Protein AF-A0A9E3Z8T9-F1 (afdb_monomer)

Structure (mmCIF, N/CA/C/O backbone):
data_AF-A0A9E3Z8T9-F1
#
_entry.id   AF-A0A9E3Z8T9-F1
#
loop_
_atom_site.group_PDB
_atom_site.id
_atom_site.type_symbol
_atom_site.label_atom_id
_atom_site.label_alt_id
_atom_site.label_comp_id
_atom_site.label_asym_id
_atom_site.label_entity_id
_atom_site.label_seq_id
_atom_site.pdbx_PDB_ins_code
_atom_site.Cartn_x
_atom_site.Cartn_y
_atom_site.Cartn_z
_atom_site.occupancy
_atom_site.B_iso_or_equiv
_atom_site.auth_seq_id
_atom_site.auth_comp_id
_atom_site.auth_asym_id
_atom_site.auth_atom_id
_atom_site.pdbx_PDB_model_num
ATOM 1 N N . MET A 1 1 ? -17.975 -16.955 0.569 1.00 38.09 1 MET A N 1
ATOM 2 C CA . MET A 1 1 ? -16.781 -16.312 -0.027 1.00 38.09 1 MET A CA 1
ATOM 3 C C . MET A 1 1 ? -16.129 -15.442 1.036 1.00 38.09 1 MET A C 1
ATOM 5 O O . MET A 1 1 ? -16.875 -14.752 1.724 1.00 38.09 1 MET A O 1
ATOM 9 N N . PRO A 1 2 ? -14.803 -15.484 1.245 1.00 47.88 2 PRO A N 1
ATOM 10 C CA . PRO A 1 2 ? -14.169 -14.598 2.216 1.00 47.88 2 PRO A CA 1
ATOM 11 C C . PRO A 1 2 ? -14.337 -13.147 1.751 1.00 47.88 2 PRO A C 1
ATOM 13 O O . PRO A 1 2 ? -13.976 -12.812 0.626 1.00 47.88 2 PRO A O 1
ATOM 16 N N . ALA A 1 3 ? -14.919 -12.299 2.601 1.00 58.81 3 ALA A N 1
ATOM 17 C CA . ALA A 1 3 ? -15.052 -10.876 2.317 1.00 58.81 3 ALA A CA 1
ATOM 18 C C . ALA A 1 3 ? -13.655 -10.280 2.075 1.00 58.81 3 ALA A C 1
ATOM 20 O O . ALA A 1 3 ? -12.763 -10.380 2.925 1.00 58.81 3 ALA A O 1
ATOM 21 N N . HIS A 1 4 ? -13.444 -9.705 0.890 1.00 75.69 4 HIS A N 1
ATOM 22 C CA . HIS A 1 4 ? -12.211 -8.995 0.580 1.00 75.69 4 HIS A CA 1
ATOM 23 C C . HIS A 1 4 ? -12.097 -7.771 1.495 1.00 75.69 4 HIS A C 1
ATOM 25 O O . HIS A 1 4 ? -13.005 -6.946 1.554 1.00 75.69 4 HIS A O 1
ATOM 31 N N . VAL A 1 5 ? -10.978 -7.660 2.214 1.00 85.44 5 VAL A N 1
ATOM 32 C CA . VAL A 1 5 ? -10.728 -6.522 3.108 1.00 85.44 5 VAL A CA 1
ATOM 33 C C . VAL A 1 5 ? -10.466 -5.272 2.277 1.00 85.44 5 VAL A C 1
ATOM 35 O O . VAL A 1 5 ? -9.553 -5.254 1.448 1.00 85.44 5 VAL A O 1
ATOM 38 N N . ASN A 1 6 ? -11.234 -4.214 2.526 1.00 86.44 6 ASN A N 1
ATOM 39 C CA . ASN A 1 6 ? -11.113 -2.955 1.803 1.00 86.44 6 ASN A CA 1
ATOM 40 C C . ASN A 1 6 ? -10.095 -2.021 2.475 1.00 86.44 6 ASN A C 1
ATOM 42 O O . ASN A 1 6 ? -10.438 -1.113 3.233 1.00 86.44 6 ASN A O 1
ATOM 46 N N . TRP A 1 7 ? -8.814 -2.235 2.176 1.00 87.38 7 TRP A N 1
ATOM 47 C CA . TRP A 1 7 ? -7.717 -1.437 2.735 1.00 87.38 7 TRP A CA 1
ATOM 48 C C . TRP A 1 7 ? -7.764 0.046 2.346 1.00 87.38 7 TRP A C 1
ATOM 50 O O . TRP A 1 7 ? -7.265 0.883 3.093 1.00 87.38 7 TRP A O 1
ATOM 60 N N . HIS A 1 8 ? -8.408 0.384 1.225 1.00 85.12 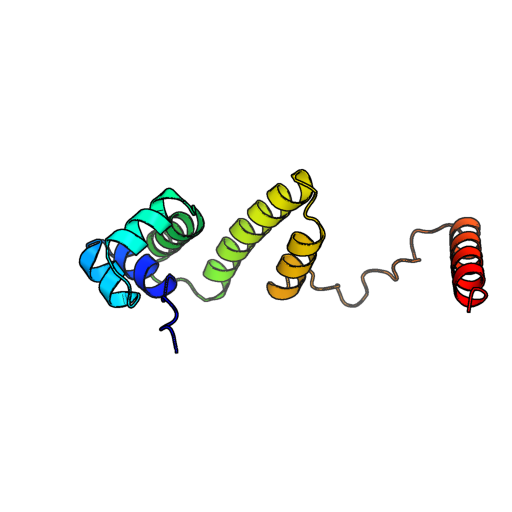8 HIS A N 1
ATOM 61 C CA . HIS A 1 8 ? -8.622 1.771 0.813 1.00 85.12 8 HIS A CA 1
ATOM 62 C C . HIS A 1 8 ? -9.514 2.528 1.799 1.00 85.12 8 HIS A C 1
ATOM 64 O O . HIS A 1 8 ? -9.187 3.650 2.179 1.00 85.12 8 HIS A O 1
ATOM 70 N N . GLN A 1 9 ? -10.607 1.903 2.236 1.00 85.56 9 GLN A N 1
ATOM 71 C CA . GLN A 1 9 ? -11.529 2.495 3.206 1.00 85.56 9 GLN A CA 1
ATOM 72 C C . GLN A 1 9 ? -10.888 2.630 4.592 1.00 85.56 9 GLN A C 1
ATOM 74 O O . GLN A 1 9 ? -11.031 3.672 5.229 1.00 85.56 9 GLN A O 1
ATOM 79 N N . ALA A 1 10 ? -10.095 1.640 5.026 1.00 90.44 10 ALA A N 1
ATOM 80 C CA . ALA A 1 10 ? -9.290 1.778 6.245 1.00 90.44 10 ALA A CA 1
ATOM 81 C C . ALA A 1 10 ? -8.317 2.962 6.157 1.00 90.44 10 ALA A C 1
ATOM 83 O O . ALA A 1 10 ? -8.251 3.767 7.083 1.00 90.44 10 ALA A O 1
ATOM 84 N N . ALA A 1 11 ? -7.569 3.079 5.055 1.00 89.12 11 ALA A N 1
ATOM 85 C CA . ALA A 1 11 ? -6.587 4.144 4.878 1.00 89.12 11 ALA A CA 1
ATOM 86 C C . ALA A 1 11 ? -7.234 5.536 4.879 1.00 89.12 11 ALA A C 1
ATOM 88 O O . ALA A 1 11 ? -6.746 6.440 5.553 1.00 89.12 11 ALA A O 1
ATOM 89 N N . LEU A 1 12 ? -8.359 5.690 4.176 1.00 86.25 12 LEU A N 1
ATOM 90 C CA . LEU A 1 12 ? -9.119 6.937 4.146 1.00 86.25 12 LEU A CA 1
ATOM 91 C C . LEU A 1 12 ? -9.608 7.321 5.548 1.00 86.25 12 LEU A C 1
ATOM 93 O O . LEU A 1 12 ? -9.425 8.458 5.978 1.00 86.25 12 LEU A O 1
ATOM 97 N N . LYS A 1 13 ? -10.176 6.362 6.288 1.00 90.12 13 LYS A N 1
ATOM 98 C CA . LYS A 1 13 ? -10.695 6.616 7.635 1.00 90.12 13 LYS A CA 1
ATOM 99 C C . LYS A 1 13 ? -9.585 7.004 8.615 1.00 90.12 13 LYS A C 1
ATOM 101 O O . LYS A 1 13 ? -9.770 7.928 9.399 1.00 90.12 13 LYS A O 1
ATOM 106 N N . LEU A 1 14 ? -8.420 6.358 8.532 1.00 91.25 14 LEU A N 1
ATOM 107 C CA . LEU A 1 14 ? -7.236 6.708 9.328 1.00 91.25 14 LEU A CA 1
ATOM 108 C C . LEU A 1 14 ? -6.660 8.085 8.957 1.00 91.25 14 LEU A C 1
ATOM 110 O O . LEU A 1 14 ? -6.192 8.819 9.829 1.00 91.25 14 LEU A O 1
ATOM 114 N N . ALA A 1 15 ? -6.688 8.450 7.675 1.00 88.12 15 ALA A N 1
ATOM 115 C CA . ALA A 1 15 ? -6.221 9.752 7.210 1.00 88.12 15 ALA A CA 1
ATOM 116 C C . ALA A 1 15 ? -7.110 10.899 7.705 1.00 88.12 15 ALA A C 1
ATOM 118 O O . ALA A 1 15 ? -6.595 11.944 8.087 1.00 88.12 15 ALA A O 1
ATOM 119 N N . GLN A 1 16 ? -8.420 10.659 7.799 1.00 87.12 16 GLN A N 1
ATOM 120 C CA . GLN A 1 16 ? -9.406 11.573 8.387 1.00 87.12 16 GLN A CA 1
ATOM 121 C C . GLN A 1 16 ? -9.316 11.681 9.924 1.00 87.12 16 GLN A C 1
ATOM 123 O O . GLN A 1 16 ? -10.154 12.334 10.538 1.00 87.12 16 GLN A O 1
ATOM 128 N N . GLY A 1 17 ? -8.340 11.023 10.563 1.00 90.50 17 GLY A N 1
ATOM 129 C CA . GLY A 1 17 ? -8.187 11.008 12.021 1.00 90.50 17 GLY A CA 1
ATOM 130 C C . GLY A 1 17 ? -9.092 10.005 12.744 1.00 90.50 17 GLY A C 1
ATOM 131 O O . GLY A 1 17 ? -9.177 10.039 13.968 1.00 90.50 17 GLY A O 1
ATOM 132 N N . GLY A 1 18 ? -9.756 9.103 12.014 1.00 90.44 18 GLY A N 1
ATOM 133 C CA . GLY A 1 18 ? -10.592 8.056 12.593 1.00 90.44 18 GLY A CA 1
ATOM 134 C C . GLY A 1 18 ? -9.794 7.036 13.406 1.00 90.44 18 GLY A C 1
ATOM 135 O O . GLY A 1 18 ? -8.613 6.774 13.156 1.00 90.44 18 GLY A O 1
ATOM 136 N N . SER A 1 19 ? -10.458 6.422 14.382 1.00 94.88 19 SER A N 1
ATOM 137 C CA . SER A 1 19 ? -9.837 5.428 15.255 1.00 94.88 19 SER A CA 1
ATOM 138 C C . SER A 1 19 ? -9.543 4.111 14.512 1.00 94.88 19 SER A C 1
ATOM 140 O O . SER A 1 19 ? -10.205 3.778 13.522 1.00 94.88 19 SER A O 1
ATOM 142 N N . PRO A 1 20 ? -8.608 3.275 15.008 1.00 92.75 20 PRO A N 1
ATOM 143 C CA . PRO A 1 20 ? -8.359 1.950 14.436 1.00 92.75 20 PRO A CA 1
ATOM 144 C C . PRO A 1 20 ? -9.599 1.043 14.395 1.00 92.75 20 PRO A C 1
ATOM 146 O O . PRO A 1 20 ? -9.684 0.171 13.533 1.00 92.75 20 PRO A O 1
ATOM 149 N N . ALA A 1 21 ? -10.558 1.236 15.308 1.00 93.69 21 ALA A N 1
ATOM 150 C CA . ALA A 1 21 ? -11.818 0.495 15.321 1.00 93.69 21 ALA A CA 1
ATOM 151 C C . ALA A 1 21 ? -12.720 0.895 14.146 1.00 93.69 21 ALA A C 1
ATOM 153 O O . ALA A 1 21 ? -13.223 0.031 13.430 1.00 93.69 21 ALA A O 1
ATOM 154 N N . GLU A 1 22 ? -12.855 2.196 13.894 1.00 91.00 22 GLU A N 1
ATOM 155 C CA . GLU A 1 22 ? -13.634 2.715 12.768 1.00 91.00 22 GLU A CA 1
ATOM 156 C C . GLU A 1 22 ? -13.008 2.341 11.424 1.00 91.00 22 GLU A C 1
ATOM 158 O O . GLU A 1 22 ? -13.712 1.959 10.493 1.00 91.00 22 GLU A O 1
ATOM 163 N N . ALA A 1 23 ? -11.679 2.403 11.324 1.00 92.31 23 ALA A N 1
ATOM 164 C CA . ALA A 1 23 ? -10.959 2.005 10.122 1.00 92.31 23 ALA A CA 1
ATOM 165 C C . ALA A 1 23 ? -11.094 0.502 9.833 1.00 92.31 23 ALA A C 1
ATOM 167 O O . ALA A 1 23 ? -11.265 0.104 8.680 1.00 92.31 23 ALA A O 1
ATOM 168 N N . ALA A 1 24 ? -11.051 -0.339 10.871 1.00 91.94 24 ALA A N 1
ATOM 169 C CA . ALA A 1 24 ? -11.251 -1.778 10.733 1.00 91.94 24 ALA A CA 1
ATOM 170 C C . ALA A 1 24 ? -12.688 -2.104 10.293 1.00 91.94 24 ALA A C 1
ATOM 172 O O . ALA A 1 24 ? -12.879 -2.896 9.368 1.00 91.94 24 ALA A O 1
ATOM 173 N N . ALA A 1 25 ? -13.683 -1.428 10.879 1.00 91.75 25 ALA A N 1
ATOM 174 C CA . ALA A 1 25 ? -15.081 -1.547 10.476 1.00 91.75 25 ALA A CA 1
ATOM 175 C C . ALA A 1 25 ? -15.294 -1.124 9.012 1.00 91.75 25 ALA A C 1
ATOM 177 O O . ALA A 1 25 ? -15.884 -1.877 8.240 1.00 91.75 25 ALA A O 1
ATOM 178 N N . ALA A 1 26 ? -14.737 0.019 8.597 1.00 88.38 26 ALA A N 1
ATOM 179 C CA . ALA A 1 26 ? -14.828 0.512 7.220 1.00 88.38 26 ALA A CA 1
ATOM 180 C C . ALA A 1 26 ? -14.176 -0.438 6.195 1.00 88.38 26 ALA A C 1
ATOM 182 O O . ALA A 1 26 ? -14.620 -0.536 5.052 1.00 88.38 26 ALA A O 1
ATOM 183 N N . ALA A 1 27 ? -13.133 -1.165 6.603 1.00 89.88 27 ALA A N 1
ATOM 184 C CA . ALA A 1 27 ? -12.468 -2.159 5.767 1.00 89.88 27 ALA A CA 1
ATOM 185 C C . ALA A 1 27 ? -13.108 -3.556 5.808 1.00 89.88 27 ALA A C 1
ATOM 187 O O . ALA A 1 27 ? -12.671 -4.432 5.058 1.00 89.88 27 ALA A O 1
ATOM 188 N N . GLY A 1 28 ? -14.098 -3.789 6.676 1.00 90.56 28 GLY A N 1
ATOM 189 C CA . GLY A 1 28 ? -14.686 -5.111 6.889 1.00 90.56 28 GLY A CA 1
ATOM 190 C C . GLY A 1 28 ? -13.704 -6.109 7.515 1.00 90.56 28 GLY A C 1
ATOM 191 O O . GLY A 1 28 ? -13.684 -7.282 7.141 1.00 90.56 28 GLY A O 1
ATOM 192 N N . CYS A 1 29 ? -12.835 -5.657 8.426 1.00 92.12 29 CYS A N 1
ATOM 193 C CA . CYS A 1 29 ? -11.857 -6.510 9.102 1.00 92.12 29 CYS A CA 1
ATOM 194 C C . CYS A 1 29 ? -11.792 -6.271 10.618 1.00 92.12 29 CYS A C 1
ATOM 196 O O . CYS A 1 29 ? -12.424 -5.372 11.162 1.00 92.12 29 CYS A O 1
ATOM 198 N N . THR A 1 30 ? -11.028 -7.109 11.324 1.00 93.69 30 THR A N 1
ATOM 199 C CA . THR A 1 30 ? -10.785 -6.940 12.762 1.00 93.69 30 THR A CA 1
ATOM 200 C C . THR A 1 30 ? -9.636 -5.964 13.016 1.00 93.69 30 THR A C 1
ATOM 202 O O . THR A 1 30 ? -8.680 -5.888 12.239 1.00 93.69 30 THR A O 1
ATOM 205 N N . VAL A 1 31 ? -9.668 -5.272 14.159 1.00 92.38 31 VAL A N 1
ATOM 206 C CA . VAL A 1 31 ? -8.605 -4.333 14.569 1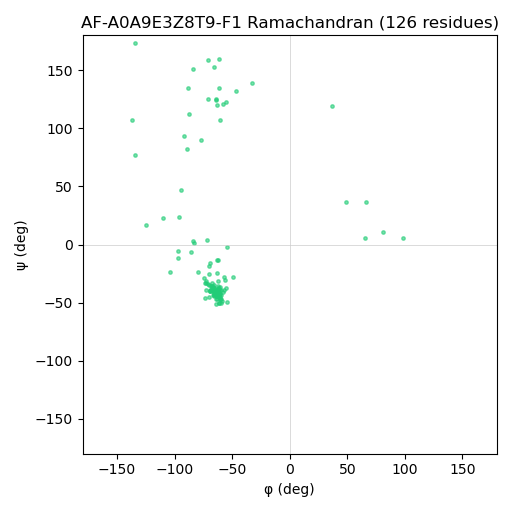.00 92.38 31 VAL A CA 1
ATOM 207 C C . VAL A 1 31 ? -7.236 -5.015 14.633 1.00 92.38 31 VAL A C 1
ATOM 209 O O . VAL A 1 31 ? -6.238 -4.446 14.198 1.00 92.38 31 VAL A O 1
ATOM 212 N N . GLY A 1 32 ? -7.175 -6.261 15.115 1.00 92.62 32 GLY A N 1
ATOM 213 C CA . GLY A 1 32 ? -5.930 -7.033 15.143 1.00 92.62 32 GLY A CA 1
ATOM 214 C C . GLY A 1 32 ? -5.349 -7.273 13.745 1.00 92.62 32 GLY A C 1
ATOM 215 O O . GLY A 1 32 ? -4.139 -7.152 13.550 1.00 92.62 32 GLY A O 1
ATOM 216 N N . ARG A 1 33 ? -6.203 -7.542 12.747 1.00 90.06 33 ARG A N 1
ATOM 217 C CA . ARG A 1 33 ? -5.782 -7.715 11.349 1.00 90.06 33 ARG A CA 1
ATOM 218 C C . ARG A 1 33 ? -5.304 -6.398 10.736 1.00 90.06 33 ARG A C 1
ATOM 220 O O . ARG A 1 33 ? -4.304 -6.407 10.024 1.00 90.06 33 ARG A O 1
ATOM 227 N N . LEU A 1 34 ? -5.969 -5.283 11.050 1.00 90.81 34 LEU A N 1
ATOM 228 C CA . LEU A 1 34 ? -5.537 -3.941 10.648 1.00 90.81 34 LEU A CA 1
ATOM 229 C C . LEU A 1 34 ? -4.157 -3.597 11.227 1.00 90.81 34 LEU A C 1
ATOM 231 O O . LEU A 1 34 ? -3.260 -3.230 10.474 1.00 90.81 34 LEU A O 1
ATOM 235 N N . ARG A 1 35 ? -3.955 -3.784 12.537 1.00 90.06 35 ARG A N 1
ATOM 236 C CA . ARG A 1 35 ? -2.667 -3.516 13.202 1.00 90.06 35 ARG A CA 1
ATOM 237 C C . ARG A 1 35 ? -1.540 -4.383 12.653 1.00 90.06 35 ARG A C 1
ATOM 239 O O . ARG A 1 35 ? -0.445 -3.890 12.411 1.00 90.06 35 ARG A O 1
ATOM 246 N N . ARG A 1 36 ? -1.816 -5.666 12.400 1.00 88.94 36 ARG A N 1
ATOM 247 C CA . ARG A 1 36 ? -0.845 -6.559 11.758 1.00 88.94 36 ARG A CA 1
ATOM 248 C C . ARG A 1 36 ? -0.479 -6.062 10.358 1.00 88.94 36 ARG A C 1
ATOM 250 O O . ARG A 1 36 ? 0.700 -6.032 10.030 1.00 88.94 36 ARG A O 1
ATOM 257 N N . LYS A 1 37 ? -1.463 -5.620 9.563 1.00 87.31 37 LYS A N 1
ATOM 258 C CA . LYS A 1 37 ? -1.218 -5.030 8.238 1.00 87.31 37 LYS A CA 1
ATOM 259 C C . LYS A 1 37 ? -0.360 -3.764 8.333 1.00 87.31 37 LYS A C 1
ATOM 261 O O . LYS A 1 37 ? 0.574 -3.642 7.557 1.00 87.31 37 LYS A O 1
ATOM 266 N N . GLN A 1 38 ? -0.623 -2.882 9.300 1.00 85.56 38 GLN A N 1
ATOM 267 C CA . GLN A 1 38 ? 0.194 -1.684 9.541 1.00 85.56 38 GLN A CA 1
ATOM 268 C C . GLN A 1 38 ? 1.644 -2.017 9.918 1.00 85.56 38 GLN A C 1
ATOM 270 O O . GLN A 1 38 ? 2.553 -1.326 9.478 1.00 85.56 38 GLN A O 1
ATOM 275 N N . GLY A 1 39 ? 1.865 -3.064 10.719 1.00 81.56 39 GLY A N 1
ATOM 276 C CA . GLY A 1 39 ? 3.209 -3.457 11.155 1.00 81.56 39 GLY A CA 1
ATOM 277 C C . GLY A 1 39 ? 4.013 -4.262 10.128 1.00 81.56 39 GLY A C 1
ATOM 278 O O . GLY A 1 39 ? 5.234 -4.275 10.202 1.00 81.56 39 GLY A O 1
ATOM 279 N N . GLN A 1 40 ? 3.351 -4.949 9.192 1.00 79.62 40 GLN A N 1
ATOM 280 C CA . GLN A 1 40 ? 4.009 -5.833 8.218 1.00 79.62 40 GLN A CA 1
ATOM 281 C C . GLN A 1 40 ? 4.122 -5.233 6.816 1.00 79.62 40 GLN A C 1
ATOM 283 O O . GLN A 1 40 ? 4.964 -5.672 6.039 1.00 79.62 40 GLN A O 1
ATOM 288 N N . ASP A 1 41 ? 3.260 -4.277 6.468 1.00 72.75 41 ASP A N 1
ATOM 289 C CA . ASP A 1 41 ? 3.147 -3.770 5.108 1.00 72.75 41 ASP A CA 1
ATOM 290 C C . ASP A 1 41 ? 3.024 -2.240 5.093 1.00 72.75 41 ASP A C 1
ATOM 292 O O . ASP A 1 41 ? 1.977 -1.664 5.409 1.00 72.75 41 ASP A O 1
ATOM 296 N N . GLY A 1 42 ? 4.111 -1.582 4.678 1.00 77.06 42 GLY A N 1
ATOM 297 C CA . GLY A 1 42 ? 4.195 -0.126 4.561 1.00 77.06 42 GLY A CA 1
ATOM 298 C C . GLY A 1 42 ? 3.213 0.476 3.551 1.00 77.06 42 GLY A C 1
ATOM 299 O O . GLY A 1 42 ? 2.971 1.680 3.589 1.00 77.06 42 GLY A O 1
ATOM 300 N N . VAL A 1 43 ? 2.584 -0.338 2.694 1.00 78.69 43 VAL A N 1
ATOM 301 C CA . VAL A 1 43 ? 1.593 0.122 1.708 1.00 78.69 43 VAL A CA 1
ATOM 302 C C . VAL A 1 43 ? 0.402 0.804 2.379 1.00 78.69 43 VAL A C 1
ATOM 304 O O . VAL A 1 43 ? -0.086 1.818 1.883 1.00 78.69 43 VAL A O 1
ATOM 307 N N . LEU A 1 44 ? -0.069 0.291 3.523 1.00 84.25 44 LEU A N 1
ATOM 308 C CA . LEU A 1 44 ? -1.200 0.904 4.223 1.00 84.25 44 LEU A CA 1
ATOM 309 C C . LEU A 1 44 ? -0.818 2.268 4.817 1.00 84.25 44 LEU A C 1
ATOM 311 O O . LEU A 1 44 ? -1.610 3.202 4.736 1.00 84.25 44 LEU A O 1
ATOM 315 N N . ALA A 1 45 ? 0.389 2.398 5.372 1.00 84.44 45 ALA A N 1
ATOM 316 C CA . ALA A 1 45 ? 0.892 3.668 5.896 1.00 84.44 45 ALA A CA 1
ATOM 317 C C . ALA A 1 45 ? 1.088 4.702 4.776 1.00 84.44 45 ALA A C 1
ATOM 319 O O . ALA A 1 45 ? 0.643 5.839 4.909 1.00 84.44 45 ALA A O 1
ATOM 320 N N . ALA A 1 46 ? 1.656 4.282 3.642 1.00 80.75 46 ALA A N 1
ATOM 321 C CA . ALA A 1 46 ? 1.817 5.137 2.472 1.00 80.75 46 ALA A CA 1
ATOM 322 C C . ALA A 1 46 ? 0.461 5.624 1.934 1.00 80.75 46 ALA A C 1
ATOM 324 O O . ALA A 1 46 ? 0.295 6.809 1.659 1.00 80.75 46 ALA A O 1
ATOM 325 N N . LEU A 1 47 ? -0.544 4.743 1.860 1.00 82.69 47 LEU A N 1
ATOM 326 C CA . LEU A 1 47 ? -1.909 5.114 1.471 1.00 82.69 47 LEU A CA 1
ATOM 327 C C . LEU A 1 47 ? -2.548 6.126 2.430 1.00 82.69 47 LEU A C 1
ATOM 329 O O . LEU A 1 47 ? -3.225 7.042 1.970 1.00 82.69 47 LEU A O 1
ATOM 333 N N . VAL A 1 48 ? -2.360 5.970 3.744 1.00 86.81 48 VAL A N 1
ATOM 334 C CA . VAL A 1 48 ? -2.856 6.937 4.740 1.00 86.81 48 VAL A CA 1
ATOM 335 C C . VAL A 1 48 ? -2.230 8.307 4.507 1.00 86.81 48 VAL A C 1
ATOM 337 O O . VAL A 1 48 ? -2.946 9.305 4.483 1.00 86.81 48 VAL A O 1
ATOM 340 N N . GLU A 1 49 ? -0.919 8.354 4.283 1.00 83.19 49 GLU A N 1
ATOM 341 C CA . GLU A 1 49 ? -0.212 9.610 4.047 1.00 83.19 49 GLU A CA 1
ATOM 342 C C . GLU A 1 49 ? -0.669 10.293 2.750 1.00 83.19 49 GLU A C 1
ATOM 344 O O . GLU A 1 49 ? -0.912 11.498 2.742 1.00 83.19 49 GLU A O 1
ATOM 349 N N . CYS A 1 50 ? -0.938 9.521 1.688 1.00 77.44 50 CYS A N 1
ATOM 350 C CA . CYS A 1 50 ? -1.538 10.049 0.454 1.00 77.44 50 CYS A CA 1
ATOM 351 C C . CYS A 1 50 ? -2.843 10.803 0.727 1.00 77.44 50 CYS A C 1
ATOM 353 O O . CYS A 1 50 ? -3.040 11.918 0.247 1.00 77.44 50 CYS A O 1
ATOM 355 N N . TYR A 1 51 ? -3.748 10.183 1.490 1.00 81.69 51 TYR A N 1
ATOM 356 C CA . TYR A 1 51 ? -5.049 10.776 1.794 1.00 81.69 51 TYR A CA 1
ATOM 357 C C . TYR A 1 51 ? -4.948 11.972 2.744 1.00 81.69 51 TYR A C 1
ATOM 359 O O . TYR A 1 51 ? -5.828 12.827 2.713 1.00 81.69 51 TYR A O 1
ATOM 367 N N . ARG A 1 52 ? -3.900 12.055 3.574 1.00 80.81 52 ARG A N 1
ATOM 368 C CA . ARG A 1 52 ? -3.659 13.211 4.451 1.00 80.81 52 ARG A CA 1
ATOM 369 C C . ARG A 1 52 ? -3.163 14.426 3.688 1.00 80.81 52 ARG A C 1
ATOM 371 O O . ARG A 1 52 ? -3.664 15.522 3.912 1.00 80.81 52 ARG A O 1
ATOM 378 N N . VAL A 1 53 ? -2.195 14.232 2.796 1.00 73.38 53 VAL A N 1
ATOM 379 C CA . VAL A 1 53 ? -1.597 15.329 2.022 1.00 73.38 53 VAL A CA 1
ATOM 380 C C . VAL A 1 53 ? -2.569 15.834 0.954 1.00 73.38 53 VAL A C 1
ATOM 382 O O . VAL A 1 53 ? -2.577 17.021 0.634 1.00 73.38 53 VAL A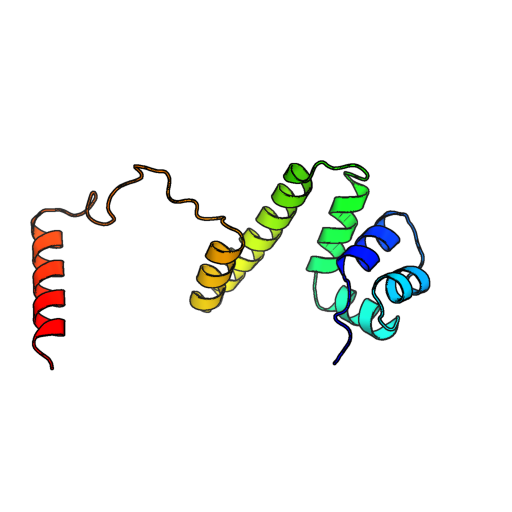 O 1
ATOM 385 N N . GLN A 1 54 ? -3.422 14.958 0.414 1.00 64.75 54 GLN A N 1
ATOM 386 C CA . GLN A 1 54 ? -4.399 15.324 -0.610 1.00 64.75 54 GLN A CA 1
ATOM 387 C C . GLN A 1 54 ? -5.788 14.737 -0.313 1.00 64.75 54 GLN A C 1
ATOM 389 O O . GLN A 1 54 ? -6.221 13.782 -0.966 1.00 64.75 54 GLN A O 1
ATOM 394 N N . PRO A 1 55 ? -6.538 15.339 0.629 1.00 57.47 55 PRO A N 1
ATOM 395 C CA . PRO A 1 55 ? -7.862 14.860 1.033 1.00 57.47 55 PRO A CA 1
ATOM 396 C C . PRO A 1 55 ? -8.917 14.907 -0.090 1.00 57.47 55 PRO A C 1
ATOM 398 O O . PRO A 1 55 ? -9.964 14.276 0.038 1.00 57.47 55 PRO A O 1
ATOM 401 N N . ALA A 1 56 ? -8.637 15.605 -1.200 1.00 57.06 56 ALA A N 1
ATOM 402 C CA . ALA A 1 56 ? -9.531 15.767 -2.352 1.00 57.06 56 ALA A CA 1
ATOM 403 C C . ALA A 1 56 ? -8.915 15.344 -3.706 1.00 57.06 56 ALA A C 1
ATOM 405 O O . ALA A 1 56 ? -9.413 15.745 -4.756 1.00 57.06 56 ALA A O 1
ATOM 406 N N . ALA A 1 57 ? -7.815 14.583 -3.726 1.00 47.50 57 ALA A N 1
ATOM 407 C CA . ALA A 1 57 ? -7.053 14.394 -4.961 1.00 47.50 57 ALA A CA 1
ATOM 408 C C . ALA A 1 57 ? -7.828 13.682 -6.083 1.00 47.50 57 ALA A C 1
ATOM 410 O O . ALA A 1 57 ? -8.195 12.508 -5.976 1.00 47.50 57 ALA A O 1
ATOM 411 N N . ASN A 1 58 ? -7.959 14.409 -7.199 1.00 58.38 58 ASN A N 1
ATOM 412 C CA . ASN A 1 58 ? -8.144 13.903 -8.555 1.00 58.38 58 ASN A CA 1
ATOM 413 C C . ASN A 1 58 ? -7.414 12.566 -8.746 1.00 58.38 58 ASN A C 1
ATOM 415 O O . ASN A 1 58 ? -6.274 12.402 -8.302 1.00 58.38 58 ASN A O 1
ATOM 419 N N . GLY A 1 59 ? -8.051 11.623 -9.446 1.00 59.50 59 GLY A N 1
ATOM 420 C CA . GLY A 1 59 ? -7.532 10.264 -9.638 1.00 59.50 59 GLY A CA 1
ATOM 421 C C . GLY A 1 59 ? -6.069 10.196 -10.102 1.00 59.50 59 GLY A C 1
ATOM 422 O O . GLY A 1 59 ? -5.371 9.252 -9.743 1.00 59.50 59 GLY A O 1
ATOM 423 N N . GLU A 1 60 ? -5.571 11.210 -10.815 1.00 60.94 60 GLU A N 1
ATOM 424 C CA . GLU A 1 60 ? -4.170 11.312 -11.241 1.00 60.94 60 GLU A CA 1
ATOM 425 C C . GLU A 1 60 ? -3.157 11.435 -10.101 1.00 60.94 60 GLU A C 1
ATOM 427 O O . GLU A 1 60 ? -2.132 10.758 -10.133 1.00 60.94 60 GLU A O 1
ATOM 432 N N . ALA A 1 61 ? -3.422 12.241 -9.075 1.00 57.62 61 ALA A N 1
ATOM 433 C CA . ALA A 1 61 ? -2.450 12.433 -8.002 1.00 57.62 61 ALA A CA 1
ATOM 434 C C . ALA A 1 61 ? -2.382 11.197 -7.084 1.00 57.62 61 ALA A C 1
ATOM 436 O O . ALA A 1 61 ? -1.306 10.765 -6.672 1.00 57.62 61 ALA A O 1
ATOM 437 N N . LYS A 1 62 ? -3.521 10.515 -6.904 1.00 63.41 62 LYS A N 1
ATOM 438 C CA . LYS A 1 62 ? -3.581 9.178 -6.295 1.00 63.41 62 LYS A CA 1
ATOM 439 C C . LYS A 1 62 ? -2.801 8.139 -7.110 1.00 63.41 62 LYS A C 1
ATOM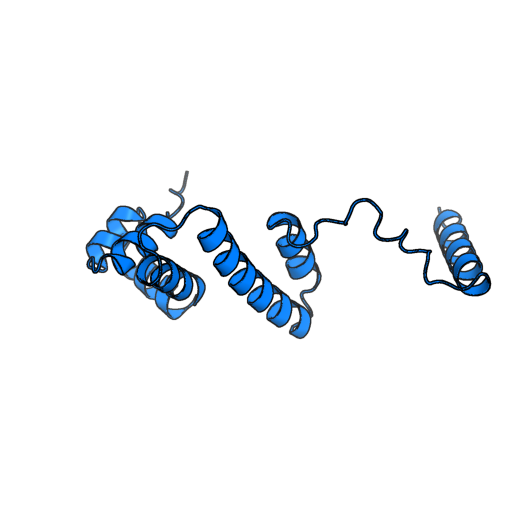 441 O O . LYS A 1 62 ? -2.104 7.303 -6.537 1.00 63.41 62 LYS A O 1
ATOM 446 N N . LEU A 1 63 ? -2.908 8.183 -8.440 1.00 65.38 63 LEU A N 1
ATOM 447 C CA . LEU A 1 63 ? -2.143 7.308 -9.329 1.00 65.38 63 LEU A CA 1
ATOM 448 C C . LEU A 1 63 ? -0.639 7.595 -9.263 1.00 65.38 63 LEU A C 1
ATOM 450 O O . LEU A 1 63 ? 0.137 6.647 -9.290 1.00 65.38 63 LEU A O 1
ATOM 454 N N . ALA A 1 64 ? -0.220 8.856 -9.137 1.00 64.75 64 ALA A N 1
ATOM 455 C CA . ALA A 1 64 ? 1.191 9.219 -9.014 1.00 64.75 64 ALA A CA 1
ATOM 456 C C . ALA A 1 64 ? 1.844 8.581 -7.777 1.00 64.75 64 ALA A C 1
ATOM 458 O O . ALA A 1 64 ? 2.919 7.993 -7.890 1.00 64.75 64 ALA A O 1
ATOM 459 N N . VAL A 1 65 ? 1.173 8.596 -6.620 1.00 65.56 65 VAL A N 1
ATOM 460 C CA . VAL A 1 65 ? 1.744 7.965 -5.420 1.00 65.56 65 VAL A CA 1
ATOM 461 C C . VAL A 1 65 ? 1.710 6.438 -5.495 1.00 65.56 65 VAL A C 1
ATOM 463 O O . VAL A 1 65 ? 2.683 5.781 -5.130 1.00 65.56 65 VAL A O 1
ATOM 466 N N . LEU A 1 66 ? 0.636 5.850 -6.035 1.00 68.56 66 LEU A N 1
ATOM 467 C CA . LEU A 1 66 ? 0.584 4.404 -6.279 1.00 68.56 66 LEU A CA 1
ATOM 468 C C . LEU A 1 66 ? 1.684 3.942 -7.241 1.00 68.56 66 LEU A C 1
ATOM 470 O O . LEU A 1 66 ? 2.242 2.865 -7.043 1.00 68.56 66 LEU A O 1
ATOM 474 N N . ARG A 1 67 ? 2.021 4.755 -8.250 1.00 68.69 67 ARG A N 1
ATOM 475 C CA . ARG A 1 67 ? 3.157 4.504 -9.143 1.00 68.69 67 ARG A CA 1
ATOM 476 C C . ARG A 1 67 ? 4.481 4.530 -8.391 1.00 68.69 67 ARG A C 1
ATOM 478 O O . ARG A 1 67 ? 5.255 3.607 -8.588 1.00 68.69 67 ARG A O 1
ATOM 485 N N . GLY A 1 68 ? 4.706 5.502 -7.504 1.00 69.44 68 GLY A N 1
ATOM 486 C CA . GLY A 1 68 ? 5.910 5.545 -6.664 1.00 69.44 68 GLY A CA 1
ATOM 487 C C . GLY A 1 68 ? 6.050 4.305 -5.774 1.00 69.44 68 GLY A C 1
ATOM 488 O O . GLY A 1 68 ? 7.085 3.650 -5.776 1.00 69.44 68 GLY A O 1
ATOM 489 N N . ILE A 1 69 ? 4.969 3.897 -5.100 1.00 69.62 69 ILE A N 1
ATOM 490 C CA . ILE A 1 69 ? 4.956 2.676 -4.272 1.00 69.62 69 ILE A CA 1
ATOM 491 C C . ILE A 1 69 ? 5.221 1.425 -5.123 1.00 69.62 69 ILE A C 1
ATOM 493 O O . ILE A 1 69 ? 5.966 0.534 -4.709 1.00 69.62 69 ILE A O 1
ATOM 497 N N . ALA A 1 70 ? 4.600 1.340 -6.303 1.00 67.75 70 ALA A N 1
ATOM 498 C CA . ALA A 1 70 ? 4.813 0.234 -7.226 1.00 67.75 70 ALA A CA 1
ATOM 499 C C . ALA A 1 70 ? 6.256 0.206 -7.738 1.00 67.75 70 ALA A C 1
ATOM 501 O O . ALA A 1 70 ? 6.847 -0.867 -7.778 1.00 67.75 70 ALA A O 1
ATOM 502 N N . GLN A 1 71 ? 6.835 1.360 -8.066 1.00 68.50 71 GLN A N 1
ATOM 503 C CA . GLN A 1 71 ? 8.221 1.489 -8.500 1.00 68.50 71 GLN A CA 1
ATOM 504 C C . GLN A 1 71 ? 9.197 1.058 -7.397 1.00 68.50 71 GLN A C 1
ATOM 506 O O . GLN A 1 71 ? 10.039 0.205 -7.648 1.00 68.50 71 GLN A O 1
ATOM 511 N N . ASP A 1 72 ? 9.011 1.501 -6.153 1.00 67.94 72 ASP A N 1
ATOM 512 C CA . ASP A 1 72 ? 9.831 1.060 -5.013 1.00 67.94 72 ASP A CA 1
ATOM 513 C C . ASP A 1 72 ? 9.711 -0.449 -4.741 1.00 67.94 72 ASP A C 1
ATOM 515 O O . ASP A 1 72 ? 10.654 -1.112 -4.297 1.00 67.94 72 ASP A O 1
ATOM 519 N N . ALA A 1 73 ? 8.520 -1.022 -4.937 1.00 65.94 73 ALA A N 1
ATOM 520 C CA . ALA A 1 73 ? 8.309 -2.464 -4.823 1.00 65.94 73 ALA A CA 1
ATOM 521 C C . ALA A 1 73 ? 8.995 -3.226 -5.969 1.00 65.94 73 ALA A C 1
ATOM 523 O O . ALA A 1 73 ? 9.604 -4.269 -5.732 1.00 65.94 73 ALA A O 1
ATOM 524 N N . ILE A 1 74 ? 8.935 -2.679 -7.183 1.00 63.38 74 ILE A N 1
ATOM 525 C CA . ILE A 1 74 ? 9.608 -3.178 -8.384 1.00 63.38 74 ILE A CA 1
ATOM 526 C C . ILE A 1 74 ? 11.127 -3.161 -8.191 1.00 63.38 74 ILE A C 1
ATOM 528 O O . ILE A 1 74 ? 11.771 -4.188 -8.377 1.00 63.38 74 ILE A O 1
ATOM 532 N N . GLU A 1 75 ? 11.699 -2.044 -7.750 1.00 67.31 75 GLU A N 1
ATOM 533 C CA . GLU A 1 75 ? 13.139 -1.894 -7.532 1.00 67.31 75 GLU A CA 1
ATOM 534 C C . GLU A 1 75 ? 13.652 -2.844 -6.446 1.00 67.31 75 GLU A C 1
ATOM 536 O O . GLU A 1 75 ? 14.682 -3.500 -6.620 1.00 67.31 75 GLU A O 1
ATOM 541 N N . ARG A 1 76 ? 12.910 -3.000 -5.341 1.00 65.75 76 ARG A N 1
ATOM 542 C CA . ARG A 1 76 ? 13.240 -3.993 -4.305 1.00 65.75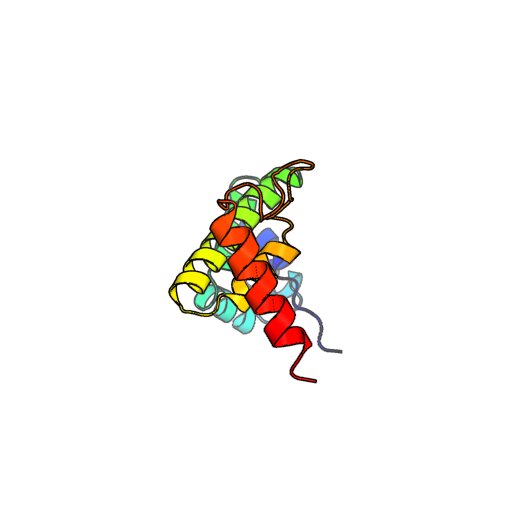 76 ARG A CA 1
ATOM 543 C C . ARG A 1 76 ? 13.112 -5.430 -4.811 1.00 65.75 76 ARG A C 1
ATOM 545 O O . ARG A 1 76 ? 13.959 -6.260 -4.485 1.00 65.75 76 ARG A O 1
ATOM 552 N N . GLY A 1 77 ? 12.091 -5.726 -5.615 1.00 61.91 77 GLY A N 1
ATOM 553 C CA . GLY A 1 77 ? 11.896 -7.041 -6.229 1.00 61.91 77 GLY A CA 1
ATOM 554 C C . GLY A 1 77 ? 12.982 -7.391 -7.251 1.00 61.91 77 GLY A C 1
ATOM 555 O O . GLY A 1 77 ? 13.435 -8.532 -7.301 1.00 61.91 77 GLY A O 1
ATOM 556 N N . ALA A 1 78 ? 13.455 -6.404 -8.016 1.00 65.31 78 ALA A N 1
ATOM 557 C CA . ALA A 1 78 ? 14.528 -6.564 -8.992 1.00 65.31 78 ALA A CA 1
ATOM 558 C C . ALA A 1 78 ? 15.867 -6.864 -8.305 1.00 65.31 78 ALA A C 1
ATOM 560 O O . ALA A 1 78 ? 16.621 -7.714 -8.767 1.00 65.31 78 ALA A O 1
ATOM 561 N N . ARG A 1 79 ? 16.131 -6.230 -7.154 1.00 65.31 79 ARG A N 1
ATOM 562 C CA . ARG A 1 79 ? 17.322 -6.498 -6.328 1.00 65.31 79 ARG A CA 1
ATOM 563 C C . ARG A 1 79 ? 17.301 -7.856 -5.622 1.00 65.31 79 ARG A C 1
ATOM 565 O O . ARG A 1 79 ? 18.345 -8.307 -5.175 1.00 65.31 79 ARG A O 1
ATOM 572 N N . THR A 1 80 ? 16.134 -8.486 -5.489 1.00 62.53 80 THR A N 1
ATOM 573 C CA . THR A 1 80 ? 15.942 -9.752 -4.754 1.00 62.53 80 THR A CA 1
ATOM 574 C C . THR A 1 80 ? 15.632 -10.938 -5.679 1.00 62.53 80 THR A C 1
ATOM 576 O O . THR A 1 80 ? 15.052 -11.926 -5.244 1.00 62.53 80 THR A O 1
ATOM 579 N N . GLU A 1 81 ? 16.022 -10.840 -6.958 1.00 57.91 81 GLU A N 1
ATOM 580 C CA . GLU A 1 81 ? 15.898 -11.870 -8.011 1.00 57.91 81 GLU A CA 1
ATOM 581 C C . GLU A 1 81 ? 14.467 -12.251 -8.435 1.00 57.91 81 GLU A C 1
ATOM 583 O O . GLU A 1 81 ? 14.276 -13.112 -9.295 1.00 57.91 81 GLU A O 1
ATOM 588 N N . ASN A 1 82 ? 13.425 -11.575 -7.940 1.00 66.50 82 ASN A N 1
ATOM 589 C CA . ASN A 1 82 ? 12.037 -11.913 -8.278 1.00 66.50 82 ASN A CA 1
ATOM 590 C C . ASN A 1 82 ? 11.485 -11.086 -9.454 1.00 66.50 82 ASN A C 1
ATOM 592 O O . ASN A 1 82 ? 10.371 -10.554 -9.427 1.00 66.50 82 ASN A O 1
ATOM 596 N N . LEU A 1 83 ? 12.283 -10.997 -10.522 1.00 66.06 83 LEU A N 1
ATOM 597 C CA . LEU A 1 83 ? 12.039 -10.172 -11.712 1.00 66.06 83 LEU A CA 1
ATOM 598 C C . LEU A 1 83 ? 10.685 -10.461 -12.392 1.00 66.06 83 LEU A C 1
ATOM 600 O O . LEU A 1 83 ? 10.051 -9.559 -12.932 1.00 66.06 83 LEU A O 1
ATOM 604 N N . LYS A 1 84 ? 10.181 -11.698 -12.321 1.00 61.97 84 LYS A N 1
ATOM 605 C CA . LYS A 1 84 ? 8.872 -12.065 -12.894 1.00 61.97 84 LYS A CA 1
ATOM 606 C C . LYS A 1 84 ? 7.703 -11.362 -12.198 1.00 61.97 84 LYS A C 1
ATOM 608 O O . LYS A 1 84 ? 6.778 -10.911 -12.868 1.00 61.97 84 LYS A O 1
ATOM 613 N N . VAL A 1 85 ? 7.751 -11.237 -10.870 1.00 64.12 85 VAL A N 1
ATOM 614 C CA . VAL A 1 85 ? 6.721 -10.529 -10.085 1.00 64.12 85 VAL A CA 1
ATOM 615 C C . VAL A 1 85 ? 6.777 -9.028 -10.372 1.00 64.12 85 VAL A C 1
ATOM 617 O O . VAL A 1 85 ? 5.744 -8.372 -10.466 1.00 64.12 85 VAL A O 1
ATOM 620 N N . VAL A 1 86 ? 7.986 -8.509 -10.580 1.00 62.16 86 VAL A N 1
ATOM 621 C CA . VAL A 1 86 ? 8.258 -7.115 -10.940 1.00 62.16 86 VAL A CA 1
ATOM 622 C C . VAL A 1 86 ? 7.682 -6.753 -12.310 1.00 62.16 86 VAL A C 1
ATOM 624 O O . VAL A 1 86 ? 6.929 -5.786 -12.415 1.00 62.16 86 VAL A O 1
ATOM 627 N N . LEU A 1 87 ? 7.970 -7.550 -13.341 1.00 65.75 87 LEU A N 1
ATOM 628 C CA . LEU A 1 87 ? 7.432 -7.345 -14.690 1.00 65.75 87 LEU A CA 1
ATOM 629 C C . LEU A 1 87 ? 5.904 -7.486 -14.7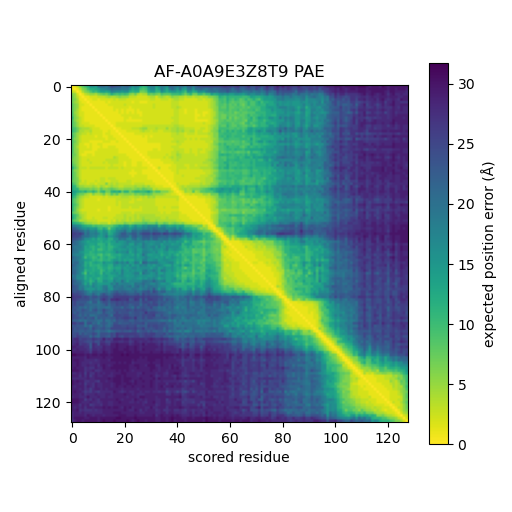13 1.00 65.75 87 LEU A C 1
ATOM 631 O O . LEU A 1 87 ? 5.217 -6.691 -15.350 1.00 65.75 87 LEU A O 1
ATOM 635 N N . TRP A 1 88 ? 5.361 -8.445 -13.956 1.00 68.62 88 TRP A N 1
ATOM 636 C CA . TRP A 1 88 ? 3.916 -8.622 -13.818 1.00 68.62 88 TRP A CA 1
ATOM 637 C C . TRP A 1 88 ? 3.237 -7.427 -13.130 1.00 68.62 88 TRP A C 1
ATOM 639 O O . TRP A 1 88 ? 2.181 -6.978 -13.575 1.00 68.62 88 TRP A O 1
ATOM 649 N N . LEU A 1 89 ? 3.840 -6.867 -12.076 1.00 64.94 89 LEU A N 1
ATOM 650 C CA . LEU A 1 89 ? 3.336 -5.648 -11.439 1.00 64.94 89 LEU A CA 1
ATOM 651 C C . LEU A 1 89 ? 3.399 -4.462 -12.407 1.00 64.94 89 LEU A C 1
ATOM 653 O O . LEU A 1 89 ? 2.394 -3.773 -12.560 1.00 64.94 89 LEU A O 1
ATOM 657 N N . ALA A 1 90 ? 4.526 -4.259 -13.095 1.00 66.69 90 ALA A N 1
ATOM 658 C CA . ALA A 1 90 ? 4.722 -3.161 -14.044 1.00 66.69 90 ALA A CA 1
ATOM 659 C C . ALA A 1 90 ? 3.683 -3.156 -15.187 1.00 66.69 90 ALA A C 1
ATOM 661 O O . ALA A 1 90 ? 3.146 -2.091 -15.516 1.00 66.69 90 ALA A O 1
ATOM 662 N N . ASP A 1 91 ? 3.350 -4.337 -15.725 1.00 67.00 91 ASP A N 1
ATOM 663 C CA . ASP A 1 91 ? 2.269 -4.549 -16.702 1.00 67.00 91 ASP A CA 1
ATOM 664 C C . ASP A 1 91 ? 0.906 -4.112 -16.139 1.00 67.00 91 ASP A C 1
ATOM 666 O O . ASP A 1 91 ? 0.187 -3.304 -16.735 1.00 67.00 91 ASP A O 1
ATOM 670 N N . ARG A 1 92 ? 0.563 -4.572 -14.928 1.00 65.75 92 ARG A N 1
ATOM 671 C CA . ARG A 1 92 ? -0.751 -4.320 -14.313 1.00 65.75 92 ARG A CA 1
ATOM 672 C C . ARG A 1 92 ? -1.006 -2.852 -13.980 1.00 65.75 92 ARG A C 1
ATOM 674 O O . ARG A 1 92 ? -2.144 -2.401 -14.112 1.00 65.75 92 ARG A O 1
ATOM 681 N N . VAL A 1 93 ? 0.016 -2.096 -13.574 1.00 65.06 93 VAL A N 1
ATOM 682 C CA . VAL A 1 93 ? -0.117 -0.645 -13.320 1.00 65.06 93 VAL A CA 1
ATOM 683 C C . VAL A 1 93 ? 0.028 0.212 -14.581 1.00 65.06 93 VAL A C 1
ATOM 685 O O . VAL A 1 93 ? -0.050 1.441 -14.487 1.00 65.06 93 VAL A O 1
ATOM 688 N N . LYS A 1 94 ? 0.198 -0.400 -15.765 1.00 62.53 94 LYS A N 1
ATOM 689 C CA . LYS A 1 94 ? 0.501 0.301 -17.025 1.00 62.53 94 LYS A CA 1
ATOM 690 C C . LYS A 1 94 ? 1.651 1.304 -16.857 1.00 62.53 94 LYS A C 1
ATOM 692 O O . LYS A 1 94 ? 1.596 2.405 -17.408 1.00 62.53 94 LYS A O 1
ATOM 697 N N . LEU A 1 95 ? 2.645 0.955 -16.035 1.00 56.41 95 LEU A N 1
ATOM 698 C CA . LEU A 1 95 ? 3.859 1.760 -15.867 1.00 56.41 95 LEU A CA 1
ATOM 699 C C . LEU A 1 95 ? 4.684 1.733 -17.154 1.00 56.41 95 LEU A C 1
ATOM 701 O O . LEU A 1 95 ? 5.258 2.744 -17.540 1.00 56.41 95 LEU A O 1
ATOM 705 N N . VAL A 1 96 ? 4.642 0.607 -17.865 1.00 48.59 96 VAL A N 1
ATOM 706 C CA . VAL A 1 96 ? 5.131 0.493 -19.233 1.00 48.59 96 VAL A CA 1
ATOM 707 C C . VAL A 1 96 ? 3.957 0.774 -20.165 1.00 48.59 96 VAL A C 1
ATOM 709 O O . VAL A 1 96 ? 3.157 -0.107 -20.472 1.00 48.59 96 VAL A O 1
ATOM 712 N N . ARG A 1 97 ? 3.800 2.027 -20.593 1.00 47.41 97 ARG A N 1
ATOM 713 C CA . ARG A 1 97 ? 3.150 2.270 -21.882 1.00 47.41 97 ARG A CA 1
ATOM 714 C C . ARG A 1 97 ? 4.270 2.216 -22.914 1.00 47.41 97 ARG A C 1
ATOM 716 O O . ARG A 1 97 ? 5.108 3.116 -22.860 1.00 47.41 97 ARG A O 1
ATOM 723 N N . PRO A 1 98 ? 4.326 1.217 -23.813 1.00 45.84 98 PRO A N 1
ATOM 724 C CA . PRO A 1 98 ? 5.171 1.369 -24.987 1.00 45.84 98 PRO A CA 1
ATOM 725 C C . PRO A 1 98 ? 4.724 2.669 -25.660 1.00 45.84 98 PRO A C 1
ATOM 727 O O . PRO A 1 98 ? 3.524 2.857 -25.901 1.00 45.84 98 PRO A O 1
ATOM 730 N N . GLN A 1 99 ? 5.639 3.624 -25.843 1.00 45.94 99 GLN A N 1
ATOM 731 C CA . GLN A 1 99 ? 5.285 4.786 -26.646 1.00 45.94 99 GLN A CA 1
ATOM 732 C C . GLN A 1 99 ? 4.958 4.259 -28.047 1.00 45.94 99 GLN A C 1
ATOM 734 O O . GLN A 1 99 ? 5.685 3.396 -28.544 1.00 45.94 99 GLN A O 1
ATOM 739 N N . PRO A 1 100 ? 3.866 4.707 -28.681 1.00 44.41 100 PRO A N 1
ATOM 740 C CA . PRO A 1 100 ? 3.633 4.373 -30.075 1.00 44.41 100 PRO A CA 1
ATOM 741 C C . PRO A 1 100 ? 4.804 4.946 -30.885 1.00 44.41 100 PRO A C 1
ATOM 743 O O . PRO A 1 100 ? 4.923 6.162 -31.007 1.00 44.41 100 PRO A O 1
ATOM 746 N N . GLY A 1 101 ? 5.692 4.067 -31.355 1.00 53.69 101 GLY A N 1
ATOM 747 C CA . GLY A 1 101 ? 6.932 4.432 -32.044 1.00 53.69 101 GLY A CA 1
ATOM 748 C C . GLY A 1 101 ? 8.210 4.425 -31.197 1.00 53.69 101 GLY A C 1
ATOM 749 O O . GLY A 1 101 ? 9.239 4.815 -31.726 1.00 53.69 101 GLY A O 1
ATOM 750 N N . ALA A 1 102 ? 8.187 3.990 -29.929 1.00 48.94 102 ALA A N 1
ATOM 751 C CA . ALA A 1 102 ? 9.426 3.610 -29.245 1.00 48.94 102 ALA A CA 1
ATOM 752 C C . ALA A 1 102 ? 9.849 2.228 -29.746 1.00 48.94 102 ALA A C 1
ATOM 754 O O . ALA A 1 102 ? 9.372 1.219 -29.230 1.00 48.94 102 ALA A O 1
ATOM 755 N N . ASP A 1 103 ? 10.650 2.286 -30.807 1.00 51.06 103 ASP A N 1
ATOM 756 C CA . ASP A 1 103 ? 11.674 1.367 -31.289 1.00 51.06 103 ASP A CA 1
ATOM 757 C C . ASP A 1 103 ? 11.390 -0.126 -31.126 1.00 51.06 103 ASP A C 1
ATOM 759 O O . ASP A 1 103 ? 11.266 -0.679 -30.027 1.00 51.06 103 ASP A O 1
ATOM 763 N N . ASP A 1 104 ? 11.345 -0.788 -32.279 1.00 55.06 104 ASP A N 1
ATOM 764 C CA . ASP A 1 104 ? 11.435 -2.234 -32.378 1.00 55.06 104 ASP A CA 1
ATOM 765 C C . ASP A 1 104 ? 12.612 -2.681 -31.483 1.00 55.06 104 ASP A C 1
ATOM 767 O O . ASP A 1 104 ? 13.684 -2.074 -31.562 1.00 55.06 104 ASP A O 1
ATOM 771 N N . PRO A 1 105 ? 12.484 -3.696 -30.606 1.00 53.50 105 PRO A N 1
ATOM 772 C CA . PRO A 1 105 ? 13.589 -4.174 -29.761 1.00 53.50 105 PRO A CA 1
ATOM 773 C C . PRO A 1 105 ? 14.869 -4.573 -30.532 1.00 53.50 105 PRO A C 1
ATOM 775 O O . PRO A 1 105 ? 15.871 -4.941 -29.921 1.00 53.50 105 PRO A O 1
ATOM 778 N N . LEU A 1 106 ? 14.843 -4.495 -31.864 1.00 54.22 106 LEU A N 1
ATOM 779 C CA . LEU A 1 106 ? 15.931 -4.721 -32.804 1.00 54.22 106 LEU A CA 1
ATOM 780 C C . LEU A 1 106 ? 16.652 -3.437 -33.269 1.00 54.22 106 LEU A C 1
ATOM 782 O O . LEU A 1 106 ? 17.727 -3.542 -33.863 1.00 54.22 106 LEU A O 1
ATOM 786 N N . ASP A 1 107 ? 16.123 -2.237 -33.007 1.00 55.38 107 ASP A N 1
ATOM 787 C CA . ASP A 1 107 ? 16.636 -0.978 -33.579 1.00 55.38 107 ASP A CA 1
ATOM 788 C C . ASP A 1 107 ? 18.016 -0.553 -33.044 1.00 55.38 107 ASP A C 1
ATOM 790 O O . ASP A 1 107 ? 18.718 0.218 -33.695 1.00 55.38 107 ASP A O 1
ATOM 794 N N . GLY A 1 108 ? 18.468 -1.126 -31.923 1.00 55.59 108 GLY A N 1
ATOM 795 C CA . GLY A 1 108 ? 19.810 -0.907 -31.363 1.00 55.59 108 GLY A CA 1
ATOM 796 C C . GLY A 1 108 ? 20.857 -1.973 -31.708 1.00 55.59 108 GLY A C 1
ATOM 797 O O . GLY A 1 108 ? 22.017 -1.811 -31.340 1.00 55.59 108 GLY A O 1
ATOM 798 N N . LEU A 1 109 ? 20.469 -3.062 -32.380 1.00 61.47 109 LEU A N 1
ATOM 799 C CA . LEU A 1 109 ? 21.377 -4.165 -32.707 1.00 61.47 109 LEU A CA 1
ATOM 800 C C . LEU A 1 109 ? 22.080 -3.911 -34.041 1.00 61.47 109 LEU A C 1
ATOM 802 O O . LEU A 1 109 ? 21.428 -3.565 -35.034 1.00 61.47 109 LEU A O 1
ATOM 806 N N . SER A 1 110 ? 23.392 -4.138 -34.081 1.00 67.75 110 SER A N 1
ATOM 807 C CA . SER A 1 110 ? 24.157 -4.203 -35.328 1.00 67.75 110 SER A CA 1
ATOM 808 C C . SER A 1 110 ? 23.657 -5.349 -36.218 1.00 67.75 110 SER A C 1
ATOM 810 O O . SER A 1 110 ? 23.001 -6.286 -35.757 1.00 67.75 110 SER A O 1
ATOM 812 N N . ALA A 1 111 ? 23.951 -5.286 -37.520 1.00 72.94 111 ALA A N 1
ATOM 813 C CA . ALA A 1 111 ? 23.523 -6.318 -38.468 1.00 72.94 111 ALA A CA 1
ATOM 814 C C . ALA A 1 111 ? 23.990 -7.728 -38.050 1.00 72.94 111 ALA A C 1
ATOM 816 O O . ALA A 1 111 ? 23.218 -8.678 -38.157 1.00 72.94 111 ALA A O 1
ATOM 817 N N . GLU A 1 112 ? 25.199 -7.838 -37.490 1.00 72.75 112 GLU A N 1
ATOM 818 C CA . GLU A 1 112 ? 25.749 -9.098 -36.974 1.00 72.75 112 GLU A CA 1
ATOM 819 C C . GLU A 1 112 ? 24.956 -9.635 -35.774 1.00 72.75 112 GLU A C 1
ATOM 821 O O . GLU A 1 112 ? 24.677 -10.830 -35.689 1.00 72.75 112 GLU A O 1
ATOM 826 N N . GLU A 1 113 ? 24.530 -8.763 -34.859 1.00 70.38 113 GLU A N 1
ATOM 827 C CA . GLU A 1 113 ? 23.750 -9.166 -33.683 1.00 70.38 113 GLU A CA 1
ATOM 828 C C . GLU A 1 113 ? 22.328 -9.603 -34.057 1.00 70.38 113 GLU A C 1
ATOM 830 O O . GLU A 1 113 ? 21.792 -10.546 -33.469 1.00 70.38 113 GLU A O 1
ATOM 835 N N . ARG A 1 114 ? 21.728 -8.974 -35.076 1.00 71.19 114 ARG A N 1
ATOM 836 C CA . ARG A 1 114 ? 20.424 -9.392 -35.621 1.00 71.19 114 ARG A CA 1
ATOM 837 C C . ARG A 1 114 ? 20.513 -10.765 -36.289 1.00 71.19 114 ARG A C 1
ATOM 839 O O . ARG A 1 114 ? 19.615 -11.588 -36.119 1.00 71.19 114 ARG A O 1
ATOM 846 N N . GLU A 1 115 ? 21.599 -11.029 -37.011 1.00 76.50 115 GLU A N 1
ATOM 847 C CA . GLU A 1 115 ? 21.836 -12.318 -37.667 1.00 76.50 115 GLU A CA 1
ATOM 848 C C . GLU A 1 115 ? 22.118 -13.436 -36.650 1.00 76.50 115 GLU A C 1
ATOM 850 O O . GLU A 1 115 ? 21.566 -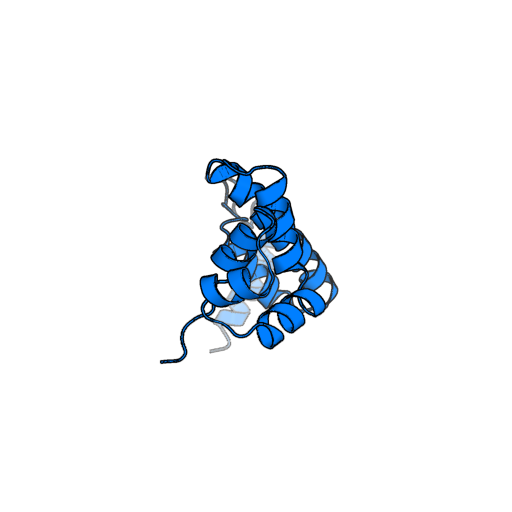14.533 -36.762 1.00 76.50 115 GLU A O 1
ATOM 855 N N . ALA A 1 116 ? 22.887 -13.149 -35.595 1.00 75.44 116 ALA A N 1
ATOM 856 C CA . ALA A 1 116 ? 23.127 -14.089 -34.502 1.00 75.44 116 ALA A CA 1
ATOM 857 C C . ALA A 1 116 ? 21.835 -14.458 -33.750 1.00 75.44 116 ALA A C 1
ATOM 859 O O . ALA A 1 116 ? 21.630 -15.627 -33.407 1.00 75.44 116 ALA A O 1
ATOM 860 N N . LEU A 1 117 ? 20.942 -13.486 -33.531 1.00 72.56 117 LEU A N 1
ATOM 861 C CA . LEU A 1 117 ? 19.642 -13.719 -32.901 1.00 72.56 117 LEU A CA 1
ATOM 862 C C . LEU A 1 117 ? 18.733 -14.585 -33.788 1.00 72.56 117 LEU A C 1
ATOM 864 O O . LEU A 1 117 ? 18.159 -15.564 -33.312 1.00 72.56 117 LEU A O 1
ATOM 868 N N . ALA A 1 118 ? 18.689 -14.305 -35.093 1.00 75.94 118 ALA A N 1
ATOM 869 C CA . ALA A 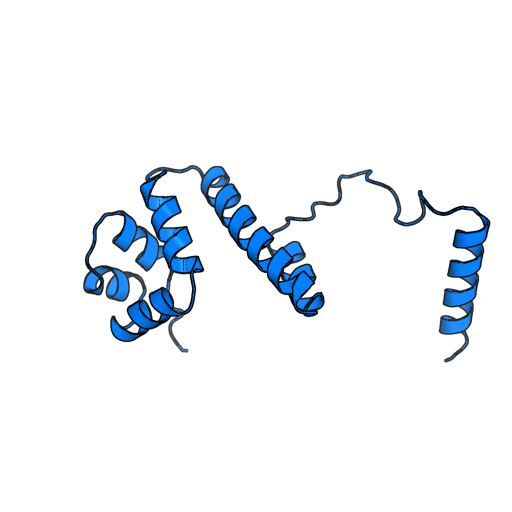1 118 ? 17.943 -15.114 -36.055 1.00 75.94 118 ALA A CA 1
ATOM 870 C C . ALA A 1 118 ? 18.477 -16.557 -36.150 1.00 75.94 118 ALA A C 1
ATOM 872 O O . ALA A 1 118 ? 17.699 -17.508 -36.254 1.00 75.94 118 ALA A O 1
ATOM 873 N N . ALA A 1 119 ? 19.798 -16.746 -36.066 1.00 74.12 119 ALA A N 1
ATOM 874 C CA . ALA A 1 119 ? 20.420 -18.068 -36.056 1.00 74.12 119 ALA A CA 1
ATOM 875 C C . ALA A 1 119 ? 20.095 -18.862 -34.777 1.00 74.12 119 ALA A C 1
ATOM 877 O O . ALA A 1 119 ? 19.889 -20.077 -34.837 1.00 74.12 119 ALA A O 1
ATOM 878 N N . LEU A 1 120 ? 20.018 -18.190 -33.623 1.00 70.06 120 LEU A N 1
ATOM 879 C CA . LEU A 1 120 ? 19.588 -18.790 -32.357 1.00 70.06 120 LEU A CA 1
ATOM 880 C C . LEU A 1 120 ? 18.115 -19.214 -32.400 1.00 70.06 120 LEU A C 1
ATOM 882 O O . LEU A 1 120 ? 17.800 -20.341 -32.012 1.00 70.06 120 LEU A O 1
ATOM 886 N N . ASP A 1 121 ? 17.239 -18.366 -32.937 1.00 67.56 121 ASP A N 1
ATOM 887 C CA . ASP A 1 121 ? 15.812 -18.667 -33.079 1.00 67.56 121 ASP A CA 1
ATOM 888 C C . ASP A 1 121 ? 15.560 -19.815 -34.066 1.00 67.56 121 ASP A C 1
ATOM 890 O O . ASP A 1 121 ? 14.789 -20.732 -33.772 1.00 67.56 121 ASP A O 1
ATOM 894 N N . ALA A 1 122 ? 16.266 -19.844 -35.200 1.00 68.19 122 ALA A N 1
ATOM 895 C CA . ALA A 1 122 ? 16.193 -20.951 -36.156 1.00 68.19 122 ALA A CA 1
ATOM 896 C C . ALA A 1 122 ? 16.651 -22.283 -35.534 1.00 68.19 122 ALA A C 1
ATOM 898 O O . ALA A 1 122 ? 16.067 -23.340 -35.783 1.00 68.19 122 ALA A O 1
ATOM 899 N N . ARG A 1 123 ? 17.669 -22.236 -34.671 1.00 64.56 123 ARG A N 1
ATOM 900 C CA . ARG A 1 123 ? 18.193 -23.405 -33.959 1.00 64.56 123 ARG A CA 1
ATOM 901 C C . ARG A 1 123 ? 17.251 -23.883 -32.851 1.00 64.56 123 ARG A C 1
ATOM 903 O O . ARG A 1 123 ? 17.141 -25.088 -32.636 1.00 64.56 123 ARG A O 1
ATOM 910 N N . ALA A 1 124 ? 16.534 -22.970 -32.197 1.00 58.84 124 ALA A N 1
ATOM 911 C CA . ALA A 1 124 ? 15.468 -23.300 -31.252 1.00 58.84 124 ALA A CA 1
ATOM 912 C C . ALA A 1 124 ? 14.221 -23.873 -31.955 1.00 58.84 124 ALA A C 1
ATOM 914 O O . ALA A 1 124 ? 13.565 -24.766 -31.418 1.00 58.84 124 ALA A O 1
ATOM 915 N N . ALA A 1 125 ? 13.916 -23.409 -33.171 1.00 61.78 125 ALA A N 1
ATOM 916 C CA . ALA A 1 125 ? 12.800 -23.902 -33.977 1.00 61.78 125 ALA A CA 1
ATOM 917 C C . ALA A 1 125 ? 13.059 -25.287 -34.604 1.00 61.78 125 ALA A C 1
ATOM 919 O O . ALA A 1 125 ? 12.114 -26.048 -34.795 1.00 61.78 125 ALA A O 1
ATOM 920 N N . GLY A 1 126 ? 14.320 -25.634 -34.886 1.00 55.59 126 GLY A N 1
ATOM 921 C CA . GLY A 1 126 ? 14.730 -26.939 -35.426 1.00 55.59 126 GLY A CA 1
ATOM 922 C C . GLY A 1 126 ? 14.923 -28.059 -34.393 1.00 55.59 126 GLY A C 1
ATOM 923 O O . GLY A 1 126 ? 15.311 -29.161 -34.765 1.00 55.59 126 GLY A O 1
ATOM 924 N N . LEU A 1 127 ? 14.680 -27.795 -33.105 1.00 54.72 127 LEU A N 1
ATOM 925 C CA . LEU A 1 127 ? 14.766 -28.769 -32.004 1.00 54.72 127 LEU A CA 1
ATOM 926 C C . LEU A 1 127 ? 13.400 -29.396 -31.642 1.00 54.72 127 LEU A C 1
ATOM 928 O O . LEU A 1 127 ? 13.209 -29.851 -30.513 1.00 54.72 127 LEU A O 1
ATOM 932 N N . ARG A 1 128 ? 12.449 -29.413 -32.584 1.00 48.12 128 ARG A N 1
ATOM 933 C CA . ARG A 1 128 ? 11.173 -30.134 -32.462 1.00 48.12 128 ARG A CA 1
ATOM 934 C C . ARG A 1 128 ? 11.150 -31.386 -33.319 1.00 48.12 128 ARG A C 1
ATOM 936 O O . ARG A 1 128 ? 11.520 -31.277 -34.506 1.00 48.12 128 ARG A O 1
#

Secondary structure (DSSP, 8-state):
-PPPP-HHHHHHHHHTT--HHHHHHHHTS-HHHHHHHHHH-HHHHHHHHHHHH-TT--HHHHHHHHHHHHHHHHHHHHHTT-HHHHHHHHHHTT-----TTS--TTTTS-HHHHHHHHHHHHHHHT--

pLDDT: mean 71.57, std 14.13, range [38.09, 94.88]

Radius of gyration: 21.88 Å; Cα contacts (8 Å, |Δi|>4): 91; chains: 1; bounding box: 42×46×54 Å

Mean predicted aligned error: 16.39 Å

Nearest PDB structures (foldseek):
  2qib-assembly1_B  TM=3.838E-01  e=3.866E+00  Streptomyces coelicolor A3(2)
  6en8-assembly1_D  TM=3.590E-01  e=6.986E+00  Sulfolobus acidocaldarius DSM 639

Sequence (128 aa):
MPAHVNWHQAALKLAQGGSPAEAAAAAGCTVGRLRRKQGQDGVLAALVECYRVQPAANGEAKLAVLRGIAQDAIERGARTENLKVVLWLADRVKLVRPQPGADDPLDGLSAEEREALAALDARAAGLR

Solvent-accessible surface area (backbone atoms only — not comparable to full-atom values): 7288 Å² total; per-residue (Å²): 129,85,78,76,6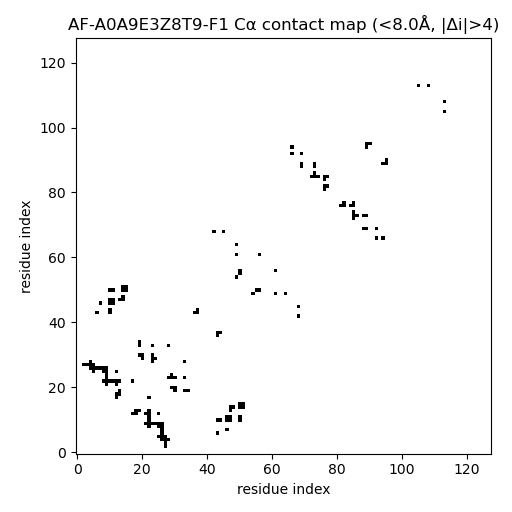4,37,61,66,46,19,19,47,33,45,34,74,69,43,51,66,64,55,13,14,57,62,13,68,47,51,49,68,59,48,53,50,44,57,74,74,35,66,64,52,55,53,47,18,50,50,36,53,80,39,77,79,57,57,72,65,61,55,46,52,52,53,47,51,56,49,48,56,51,29,56,54,26,53,76,67,74,40,47,68,62,27,54,52,48,36,57,73,70,52,72,67,64,79,52,95,82,65,61,63,97,62,74,87,52,53,72,67,56,52,50,53,50,51,52,50,51,53,54,62,65,67,74,114

Foldseek 3Di:
DPPQFQLLQLLLCVLVVHDLCNSCVSRVHDSVVVVVCVVPPCPSVLSNVLCNVCVPDDVVSVLVSVVVVLVVVLVVCVVVVNNVVSVVSCVVSPVDDPDPPPDDPCPPDDPVRVVVVVVVVVVVVVPD